Protein AF-A0A395J5H8-F1 (afdb_monomer)

Mean predicted aligned error: 12.63 Å

Secondary structure (DSSP, 8-state):
--SSSEE-SSEEEEE--HHHHHHHHHHHHHSGGGGGTS---SSHHHHHHHHHTTS--SS-TT---EEEEEPPS--TTSSEE------GGGTTSSHHHHHHHHHHHHHHTS--SSS---EE----GGGS----

Nearest PDB structures (foldseek):
  7kpp-assembly1_A  TM=4.798E-01  e=2.574E-02  Pseudomonas aeruginosa
  3pzj-assembly1_A  TM=4.973E-01  e=2.255E-02  Chromobacterium violaceum
  5kta-assembly1_A  TM=6.157E-01  e=2.295E+00  Acinetobacter nosocomialis
  4wik-assembly1_B  TM=1.867E-01  e=8.046E+00  Homo sapiens

Organism: NCBI:txid38457

Structure (mmCIF, N/CA/C/O backbone):
data_AF-A0A395J5H8-F1
#
_entry.id   AF-A0A395J5H8-F1
#
loop_
_atom_site.group_PDB
_atom_site.id
_atom_site.type_symbol
_atom_site.label_atom_id
_atom_site.label_alt_id
_atom_site.label_comp_id
_atom_site.label_asym_id
_atom_site.label_entity_id
_atom_site.label_seq_id
_atom_site.pdbx_PDB_ins_code
_atom_site.Cartn_x
_atom_site.Cartn_y
_atom_site.Cartn_z
_atom_site.occupancy
_atom_site.B_iso_or_equiv
_atom_site.auth_seq_id
_atom_site.auth_comp_id
_atom_site.auth_asym_id
_atom_site.auth_atom_id
_atom_site.pdbx_PDB_model_num
ATOM 1 N N . MET A 1 1 ? -13.752 -9.664 -16.193 1.00 40.47 1 MET A N 1
ATOM 2 C CA . MET A 1 1 ? -12.422 -10.311 -16.143 1.00 40.47 1 MET A CA 1
ATOM 3 C C . MET A 1 1 ? -11.618 -9.563 -15.095 1.00 40.47 1 MET A C 1
ATOM 5 O O . MET A 1 1 ? -11.748 -8.345 -15.063 1.00 40.47 1 MET A O 1
ATOM 9 N N . SER A 1 2 ? -10.927 -10.248 -14.179 1.00 49.44 2 SER A N 1
ATOM 10 C CA . SER A 1 2 ? -10.188 -9.574 -13.102 1.00 49.44 2 SER A CA 1
ATOM 11 C C . SER A 1 2 ? -9.113 -8.664 -13.699 1.00 49.44 2 SER A C 1
ATOM 13 O O . SER A 1 2 ? -8.408 -9.063 -14.620 1.00 49.44 2 SER A O 1
ATOM 15 N N . GLN A 1 3 ? -9.009 -7.436 -13.191 1.00 68.62 3 GLN A N 1
ATOM 16 C CA . GLN A 1 3 ? -7.970 -6.480 -13.589 1.00 68.62 3 GLN A CA 1
ATOM 17 C C . GLN A 1 3 ? -6.559 -6.958 -13.186 1.00 68.62 3 GLN A C 1
ATOM 19 O O . GLN A 1 3 ? -5.577 -6.544 -13.792 1.00 68.62 3 GLN A O 1
ATOM 24 N N . TYR A 1 4 ? -6.479 -7.859 -12.201 1.00 78.12 4 TYR A N 1
ATOM 25 C CA . TYR A 1 4 ? -5.250 -8.393 -11.614 1.00 78.12 4 TYR A CA 1
ATOM 26 C C . TYR A 1 4 ? -5.018 -9.858 -12.008 1.00 78.12 4 TYR A C 1
ATOM 28 O O . TYR A 1 4 ? -5.976 -10.612 -12.224 1.00 78.12 4 TYR A O 1
ATOM 36 N N . ALA A 1 5 ? -3.743 -10.258 -12.064 1.00 84.81 5 ALA A N 1
ATOM 37 C CA . ALA A 1 5 ? -3.314 -11.623 -12.376 1.00 84.81 5 ALA A CA 1
ATOM 38 C C . ALA A 1 5 ? -3.571 -12.591 -11.209 1.00 84.81 5 ALA A C 1
ATOM 40 O O . ALA A 1 5 ? -3.924 -13.747 -11.433 1.00 84.81 5 ALA A O 1
ATOM 41 N N . ALA A 1 6 ? -3.439 -12.115 -9.967 1.00 87.44 6 ALA A N 1
ATOM 42 C CA . ALA A 1 6 ? -3.848 -12.830 -8.760 1.00 87.44 6 ALA A CA 1
ATOM 43 C C . ALA A 1 6 ? -4.221 -11.841 -7.644 1.00 87.44 6 ALA A C 1
ATOM 45 O O . ALA A 1 6 ? -3.788 -10.689 -7.652 1.00 87.44 6 ALA A O 1
ATOM 46 N N . GLN A 1 7 ? -5.028 -12.286 -6.678 1.00 86.88 7 GLN A N 1
ATOM 47 C CA . GLN A 1 7 ? -5.446 -11.463 -5.541 1.00 86.88 7 GLN A CA 1
ATOM 48 C C . GLN A 1 7 ? -5.699 -12.300 -4.280 1.00 86.88 7 GLN A C 1
ATOM 50 O O . GLN A 1 7 ? -6.077 -13.468 -4.370 1.00 86.88 7 GLN A O 1
ATOM 55 N N . SER A 1 8 ? -5.518 -11.674 -3.118 1.00 82.94 8 SER A N 1
ATOM 56 C CA . SER A 1 8 ? -5.936 -12.151 -1.796 1.00 82.94 8 SER A CA 1
ATOM 57 C C . SER A 1 8 ? -6.716 -11.051 -1.064 1.00 82.94 8 SER A C 1
ATOM 59 O O . SER A 1 8 ? -6.984 -9.990 -1.631 1.00 82.94 8 SER A O 1
ATOM 61 N N . ASP A 1 9 ? -7.045 -11.274 0.209 1.00 77.00 9 ASP A N 1
ATOM 62 C CA . ASP A 1 9 ? -7.741 -10.285 1.042 1.00 77.00 9 ASP A CA 1
ATOM 63 C C . ASP A 1 9 ? -6.970 -8.960 1.177 1.00 77.00 9 ASP A C 1
ATOM 65 O O . ASP A 1 9 ? -7.580 -7.899 1.312 1.00 77.00 9 ASP A O 1
ATOM 69 N N . HIS A 1 10 ? -5.634 -9.006 1.096 1.00 79.75 10 HIS A N 1
ATOM 70 C CA . HIS A 1 10 ? -4.760 -7.856 1.358 1.00 79.75 10 HIS A CA 1
ATOM 71 C C . HIS A 1 10 ? -3.795 -7.513 0.226 1.00 79.75 10 HIS A C 1
ATOM 73 O O . HIS A 1 10 ? -3.155 -6.466 0.289 1.00 79.75 10 HIS A O 1
ATOM 79 N N . LEU A 1 11 ? -3.646 -8.376 -0.780 1.00 86.62 11 LEU A N 1
ATOM 80 C CA . LEU A 1 11 ? -2.628 -8.217 -1.815 1.00 86.62 11 LEU A CA 1
ATOM 81 C C . LEU A 1 11 ? -3.221 -8.369 -3.208 1.00 86.62 11 LEU A C 1
ATOM 83 O O . LEU A 1 11 ? -4.043 -9.254 -3.453 1.00 86.62 11 LEU A O 1
ATOM 87 N N . TRP A 1 12 ? -2.724 -7.555 -4.130 1.00 89.81 12 TRP A N 1
ATOM 88 C CA . TRP A 1 12 ? -2.952 -7.693 -5.562 1.00 89.81 12 TRP A CA 1
ATOM 89 C C . TRP A 1 12 ? -1.633 -7.937 -6.279 1.00 89.81 12 TRP A C 1
ATOM 91 O O . TRP A 1 12 ? -0.614 -7.331 -5.949 1.00 89.81 12 TRP A O 1
ATOM 101 N N . LEU A 1 13 ? -1.657 -8.839 -7.256 1.00 92.19 13 LEU A N 1
ATOM 102 C CA . LEU A 1 13 ? -0.532 -9.115 -8.137 1.00 92.19 13 LEU A CA 1
ATOM 103 C C . LEU A 1 13 ? -0.912 -8.753 -9.566 1.00 92.19 13 LEU A C 1
ATOM 105 O O . LEU A 1 13 ? -1.924 -9.219 -10.098 1.00 92.19 13 LEU A O 1
ATOM 109 N N . GLU A 1 14 ? -0.055 -7.980 -10.218 1.00 92.94 14 GLU A N 1
ATOM 110 C CA . GLU A 1 14 ? -0.162 -7.687 -11.646 1.00 92.94 14 GLU A CA 1
ATOM 111 C C . GLU A 1 14 ? 1.212 -7.674 -12.320 1.00 92.94 14 GLU A C 1
ATOM 113 O O . GLU A 1 14 ? 2.221 -7.479 -11.638 1.00 92.94 14 GLU A O 1
ATOM 118 N N . PRO A 1 15 ? 1.285 -7.924 -13.642 1.00 93.00 15 PRO A N 1
ATOM 119 C CA . PRO A 1 15 ? 2.552 -7.916 -14.361 1.00 93.00 15 PRO A CA 1
ATOM 120 C C . PRO A 1 15 ? 3.308 -6.604 -14.155 1.00 93.00 15 PRO A C 1
ATOM 122 O O . PRO A 1 15 ? 2.753 -5.511 -14.297 1.00 93.00 15 PRO A O 1
ATOM 125 N N . LEU A 1 16 ? 4.595 -6.713 -13.832 1.00 92.56 16 LEU A N 1
ATOM 126 C CA . LEU A 1 16 ? 5.442 -5.562 -13.565 1.00 92.56 16 LEU A CA 1
ATOM 127 C C . LEU A 1 16 ? 5.672 -4.762 -14.862 1.00 92.56 16 LEU A C 1
ATOM 129 O O . LEU A 1 16 ? 6.450 -5.162 -15.722 1.00 92.56 16 LEU A O 1
ATOM 133 N N . VAL A 1 17 ? 5.001 -3.616 -15.004 1.00 91.62 17 VAL A N 1
ATOM 134 C CA . VAL A 1 17 ? 5.158 -2.693 -16.148 1.00 91.62 17 VAL A CA 1
ATOM 135 C C . VAL A 1 17 ? 5.644 -1.305 -15.729 1.00 91.62 17 VAL A C 1
ATOM 137 O O . VAL A 1 17 ? 5.145 -0.733 -14.761 1.00 91.62 17 VAL A O 1
ATOM 140 N N . ALA A 1 18 ? 6.609 -0.749 -16.468 1.00 90.19 18 ALA A N 1
ATOM 141 C CA . ALA A 1 18 ? 7.224 0.543 -16.143 1.00 90.19 18 ALA A CA 1
ATOM 142 C C . ALA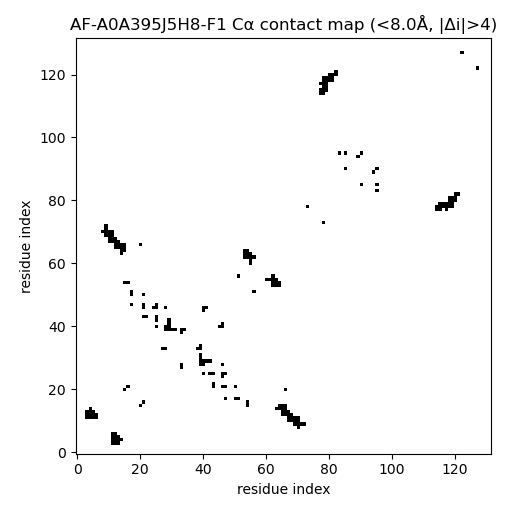 A 1 18 ? 6.223 1.706 -16.165 1.00 90.19 18 ALA A C 1
ATOM 144 O O . ALA A 1 18 ? 6.333 2.618 -15.358 1.00 90.19 18 ALA A O 1
ATOM 145 N N . GLU A 1 19 ? 5.224 1.662 -17.045 1.00 91.06 19 GLU A N 1
ATOM 146 C CA . GLU A 1 19 ? 4.243 2.746 -17.181 1.00 91.06 19 GLU A CA 1
ATOM 147 C C . GLU A 1 19 ? 3.383 2.957 -15.930 1.00 91.06 19 GLU A C 1
ATOM 149 O O . GLU A 1 19 ? 2.948 4.072 -15.668 1.00 91.06 19 GLU A O 1
ATOM 154 N N . LYS A 1 20 ? 3.181 1.901 -15.133 1.00 90.44 20 LYS A N 1
ATOM 155 C CA . LYS A 1 20 ? 2.361 1.952 -13.918 1.00 90.44 20 LYS A CA 1
ATOM 156 C C . LYS A 1 20 ? 3.183 1.954 -12.632 1.00 90.44 20 LYS A C 1
ATOM 158 O O . LYS A 1 20 ? 2.781 2.574 -11.657 1.00 90.44 20 LYS A O 1
ATOM 163 N N . HIS A 1 21 ? 4.307 1.239 -12.609 1.00 94.38 21 HIS A N 1
ATOM 164 C CA . HIS A 1 21 ? 4.990 0.916 -11.353 1.00 94.38 21 HIS A CA 1
ATOM 165 C C . HIS A 1 21 ? 6.327 1.624 -11.161 1.00 94.38 21 HIS A C 1
ATOM 167 O O . HIS A 1 21 ? 6.941 1.425 -10.118 1.00 94.38 21 HIS A O 1
ATOM 173 N N . LEU A 1 22 ? 6.814 2.402 -12.135 1.00 94.38 22 LEU A N 1
ATOM 174 C CA . LEU A 1 22 ? 8.168 2.957 -12.073 1.00 94.38 22 LEU A CA 1
ATOM 175 C C . LEU A 1 22 ? 8.399 3.833 -10.836 1.00 94.38 22 LEU A C 1
ATOM 177 O O . LEU A 1 22 ? 9.446 3.697 -10.211 1.00 94.38 22 LEU A O 1
ATOM 181 N N . ASP A 1 23 ? 7.435 4.671 -10.458 1.00 93.56 23 ASP A N 1
ATOM 182 C CA . ASP A 1 23 ? 7.595 5.578 -9.317 1.00 93.56 23 ASP A CA 1
ATOM 183 C C . ASP A 1 23 ? 7.710 4.807 -7.995 1.00 93.56 23 ASP A C 1
ATOM 185 O O . ASP A 1 23 ? 8.691 4.966 -7.274 1.00 93.56 23 ASP A O 1
ATOM 189 N N . GLY A 1 24 ? 6.777 3.887 -7.716 1.00 92.19 24 GLY A N 1
ATOM 190 C CA . GLY A 1 24 ? 6.840 3.041 -6.517 1.00 92.19 24 GLY A CA 1
ATOM 191 C C . GLY A 1 24 ? 8.026 2.068 -6.529 1.00 92.19 24 GLY A C 1
ATOM 192 O O . GLY A 1 24 ? 8.616 1.780 -5.489 1.00 92.19 24 GLY A O 1
ATOM 193 N N . TYR A 1 25 ? 8.430 1.591 -7.710 1.00 94.19 25 TYR A N 1
ATOM 194 C CA . TYR A 1 25 ? 9.638 0.783 -7.865 1.00 94.19 25 TYR A CA 1
ATOM 195 C C . TYR A 1 25 ? 10.897 1.596 -7.549 1.00 94.19 25 TYR A C 1
ATOM 197 O O . TYR A 1 25 ? 11.785 1.088 -6.871 1.00 94.19 25 TYR A O 1
ATOM 205 N N . HIS A 1 26 ? 10.979 2.852 -7.997 1.00 96.25 26 HIS A N 1
ATOM 206 C CA . HIS A 1 26 ? 12.081 3.752 -7.660 1.00 96.25 26 HIS A CA 1
ATOM 207 C C . HIS A 1 26 ? 12.091 4.096 -6.168 1.00 96.25 26 HIS A C 1
ATOM 209 O O . HIS A 1 26 ? 13.152 4.057 -5.552 1.00 96.25 26 HIS A O 1
ATOM 21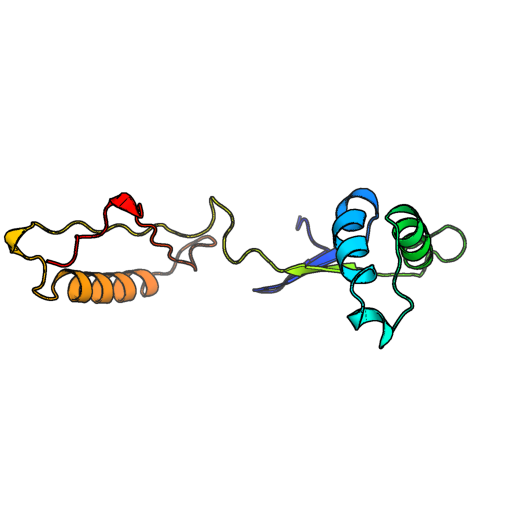5 N N . GLU A 1 27 ? 10.934 4.362 -5.561 1.00 94.94 27 GLU A N 1
ATOM 216 C CA . GLU A 1 27 ? 10.823 4.587 -4.115 1.00 94.94 27 GLU A CA 1
ATOM 217 C C . GLU A 1 27 ? 11.360 3.385 -3.324 1.00 94.94 27 GLU A C 1
ATOM 219 O O . GLU A 1 27 ? 12.203 3.547 -2.447 1.00 94.94 27 GLU A O 1
ATOM 224 N N . MET A 1 28 ? 10.970 2.162 -3.704 1.00 94.75 28 MET A N 1
ATOM 225 C CA . MET A 1 28 ? 11.526 0.943 -3.115 1.00 94.75 28 MET A CA 1
ATOM 226 C C . MET A 1 28 ? 13.038 0.834 -3.353 1.00 94.75 28 MET A C 1
ATOM 228 O O . MET A 1 28 ? 13.783 0.586 -2.415 1.00 94.75 28 MET A O 1
ATOM 232 N N . MET A 1 29 ? 13.503 0.998 -4.594 1.00 94.88 29 MET A N 1
ATOM 233 C CA . MET A 1 29 ? 14.905 0.781 -4.976 1.00 94.88 29 MET A CA 1
ATOM 234 C C . MET A 1 29 ? 15.861 1.885 -4.510 1.00 94.88 29 MET A C 1
ATOM 236 O O . MET A 1 29 ? 17.069 1.666 -4.508 1.00 94.88 29 MET A O 1
ATOM 240 N N . SER A 1 30 ? 15.361 3.063 -4.150 1.00 94.69 30 SER A N 1
ATOM 241 C CA . SER A 1 30 ? 16.158 4.153 -3.571 1.00 94.69 30 SER A CA 1
ATOM 242 C C . SER A 1 30 ? 16.306 4.035 -2.053 1.00 94.69 30 SER A C 1
ATOM 244 O O . SER A 1 30 ? 17.139 4.720 -1.460 1.00 94.69 30 SER A O 1
ATOM 246 N N . ASP A 1 31 ? 15.544 3.144 -1.413 1.00 94.38 31 ASP A N 1
ATOM 247 C CA . ASP A 1 31 ? 15.642 2.908 0.020 1.00 94.38 31 ASP A CA 1
ATOM 248 C C . ASP A 1 31 ? 16.968 2.207 0.374 1.00 94.38 31 ASP A C 1
ATOM 250 O O . ASP A 1 31 ? 17.248 1.129 -0.148 1.00 94.38 31 ASP A O 1
ATOM 254 N N . PRO A 1 32 ? 17.781 2.726 1.310 1.00 92.56 32 PRO A N 1
ATOM 255 C CA . PRO A 1 32 ? 19.070 2.122 1.657 1.00 92.56 32 PRO A CA 1
ATOM 256 C C . PRO A 1 32 ? 18.949 0.691 2.204 1.00 92.56 32 PRO A C 1
ATOM 258 O O . PRO A 1 32 ? 19.903 -0.081 2.150 1.00 92.56 32 PRO A O 1
ATOM 261 N N . ARG A 1 33 ? 17.776 0.277 2.699 1.00 94.44 33 ARG A N 1
ATOM 262 C CA . ARG A 1 33 ? 17.544 -1.096 3.178 1.00 94.44 33 ARG A CA 1
ATOM 263 C C . ARG A 1 33 ? 17.645 -2.131 2.057 1.00 94.44 33 ARG A C 1
ATOM 265 O O . ARG A 1 33 ? 17.877 -3.310 2.354 1.00 94.44 33 ARG A O 1
ATOM 272 N N . VAL A 1 34 ? 17.511 -1.726 0.790 1.00 92.94 34 VAL A N 1
ATOM 273 C CA . VAL A 1 34 ? 17.664 -2.651 -0.338 1.00 92.94 34 VAL A CA 1
ATOM 274 C C . VAL A 1 34 ? 19.099 -3.139 -0.518 1.00 92.94 34 VAL A C 1
ATOM 276 O O . VAL A 1 34 ? 19.272 -4.212 -1.086 1.00 92.94 34 VAL A O 1
ATOM 279 N N . GLU A 1 35 ? 20.108 -2.455 0.050 1.00 92.69 35 GLU A N 1
ATOM 280 C CA . GLU A 1 35 ? 21.528 -2.871 0.021 1.00 92.69 35 GLU A CA 1
ATOM 281 C C . GLU A 1 35 ? 21.759 -4.308 0.499 1.00 92.69 35 GLU A C 1
ATOM 283 O O . GLU A 1 35 ? 22.720 -4.963 0.098 1.00 92.69 35 GLU A O 1
ATOM 288 N N . SER A 1 36 ? 20.855 -4.827 1.330 1.00 93.81 36 SER A N 1
ATOM 289 C CA . SER A 1 36 ? 20.898 -6.211 1.801 1.00 93.81 36 SER A CA 1
ATOM 290 C C . SER A 1 36 ? 20.668 -7.262 0.702 1.00 93.81 36 SER A C 1
ATOM 292 O O . SER A 1 36 ? 21.047 -8.418 0.891 1.00 93.81 36 SER A O 1
ATOM 294 N N . TRP A 1 37 ? 20.074 -6.893 -0.438 1.00 87.31 37 TRP A N 1
ATOM 295 C CA . TRP A 1 37 ? 19.746 -7.814 -1.538 1.00 87.31 37 TRP A CA 1
ATOM 296 C C . TRP A 1 37 ? 19.925 -7.232 -2.951 1.00 87.31 37 TRP A C 1
ATOM 298 O O . TRP A 1 37 ? 19.827 -7.971 -3.930 1.00 87.31 37 TRP A O 1
ATOM 308 N N . THR A 1 38 ? 20.211 -5.938 -3.097 1.00 91.75 38 THR A N 1
ATOM 309 C CA . THR A 1 38 ? 20.492 -5.287 -4.384 1.00 91.75 38 THR A CA 1
ATOM 310 C C . THR A 1 38 ? 21.232 -3.965 -4.187 1.00 91.75 38 THR A C 1
ATOM 312 O O . THR A 1 38 ? 21.175 -3.364 -3.123 1.00 91.75 38 THR A O 1
ATOM 315 N N . LYS A 1 39 ? 21.890 -3.455 -5.233 1.00 90.75 39 LYS A N 1
ATOM 316 C CA . LYS A 1 39 ? 22.382 -2.072 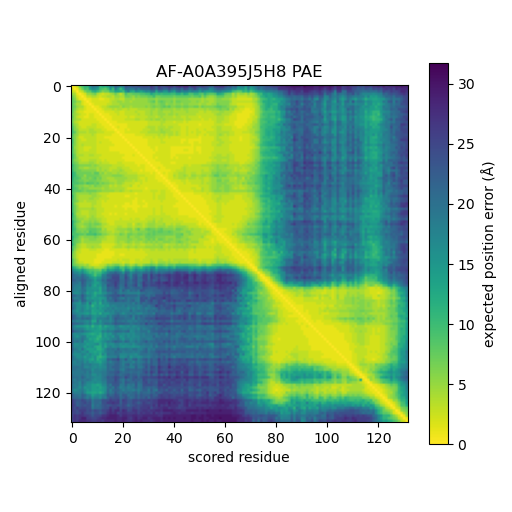-5.233 1.00 90.75 39 LYS A CA 1
ATOM 317 C C . LYS A 1 39 ? 21.183 -1.101 -5.280 1.00 90.75 39 LYS A C 1
ATOM 319 O O . LYS A 1 39 ? 20.326 -1.297 -6.151 1.00 90.75 39 LYS A O 1
ATOM 324 N N . PRO A 1 40 ? 21.121 -0.078 -4.407 1.00 93.19 40 PRO A N 1
ATOM 325 C CA . PRO A 1 40 ? 20.142 0.992 -4.521 1.00 93.19 40 PRO A CA 1
ATOM 326 C C . PRO A 1 40 ? 20.335 1.797 -5.805 1.00 93.19 40 PRO A C 1
ATOM 328 O O . PRO A 1 40 ? 21.442 1.890 -6.341 1.00 93.19 40 PRO A O 1
ATOM 331 N N . THR A 1 41 ? 19.252 2.395 -6.282 1.00 94.50 41 THR A N 1
ATOM 332 C CA . THR A 1 41 ? 19.259 3.278 -7.454 1.00 94.50 41 THR A CA 1
ATOM 333 C C . THR A 1 41 ? 19.014 4.717 -7.034 1.00 94.50 41 THR A C 1
ATOM 335 O O . THR A 1 41 ? 18.100 4.976 -6.254 1.00 94.50 41 THR A O 1
ATOM 338 N N . GLU A 1 42 ? 19.769 5.656 -7.596 1.00 92.69 42 GLU A N 1
ATOM 339 C CA . GLU A 1 42 ? 19.732 7.068 -7.185 1.00 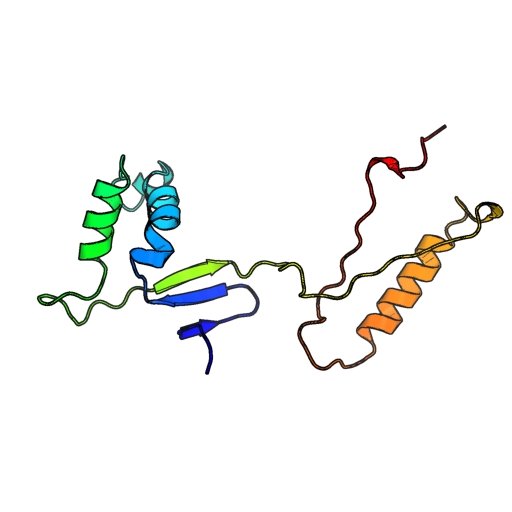92.69 42 GLU A CA 1
ATOM 340 C C . GLU A 1 42 ? 18.775 7.915 -8.031 1.00 92.69 42 GLU A C 1
ATOM 342 O O . GLU A 1 42 ? 18.401 9.020 -7.646 1.00 92.69 42 GLU A O 1
ATOM 347 N N . SER A 1 43 ? 18.363 7.413 -9.199 1.00 95.62 43 SER A N 1
ATOM 348 C CA . SER A 1 43 ? 17.489 8.147 -10.116 1.00 95.62 43 SER A CA 1
ATOM 349 C C . SER A 1 43 ? 16.410 7.267 -10.733 1.00 95.62 43 SER A C 1
ATOM 351 O O . SER A 1 43 ? 16.617 6.077 -10.972 1.00 95.62 43 SER A O 1
ATOM 353 N N . ILE A 1 44 ? 15.283 7.889 -11.092 1.00 94.62 44 ILE A N 1
ATOM 354 C CA . ILE A 1 44 ? 14.184 7.237 -11.821 1.00 94.62 44 ILE A CA 1
ATOM 355 C C . ILE A 1 44 ? 14.685 6.586 -13.121 1.00 94.62 44 ILE A C 1
ATOM 357 O O . ILE A 1 44 ? 14.238 5.501 -13.490 1.00 94.62 44 ILE A O 1
ATOM 361 N N . ALA A 1 45 ? 15.637 7.217 -13.818 1.00 95.31 45 ALA A N 1
ATOM 362 C CA . ALA A 1 45 ? 16.211 6.671 -15.047 1.00 95.31 45 ALA A CA 1
ATOM 363 C C . ALA A 1 45 ? 17.009 5.379 -14.793 1.00 95.31 45 ALA A C 1
ATOM 365 O O . ALA A 1 45 ? 16.863 4.417 -15.550 1.00 95.31 45 ALA A O 1
ATOM 366 N N . GLU A 1 46 ? 17.801 5.334 -13.715 1.00 94.81 46 GLU A N 1
ATOM 367 C CA . GLU A 1 46 ? 18.530 4.130 -13.297 1.00 94.81 46 GLU A CA 1
ATOM 368 C C . GLU A 1 46 ? 17.553 3.017 -12.897 1.00 94.81 46 GLU A C 1
ATOM 370 O O . GLU A 1 46 ? 17.669 1.896 -13.391 1.00 94.81 46 GLU A O 1
ATOM 375 N N . SER A 1 47 ? 16.525 3.328 -12.098 1.00 95.19 47 SER A N 1
ATOM 376 C CA . SER A 1 47 ? 15.491 2.351 -11.726 1.00 95.19 47 SER A CA 1
ATOM 377 C C . SER A 1 47 ? 14.736 1.813 -12.935 1.00 95.19 47 SER A C 1
ATOM 379 O O . SER A 1 47 ? 14.455 0.619 -12.992 1.00 95.19 47 SER A O 1
ATOM 381 N N . LYS A 1 48 ? 14.445 2.656 -13.934 1.00 95.19 48 LYS A N 1
ATOM 382 C CA . LYS A 1 48 ? 13.779 2.232 -15.172 1.00 95.19 48 LYS A CA 1
ATOM 383 C C . LYS A 1 48 ? 14.632 1.252 -15.971 1.00 95.19 48 LYS A C 1
ATOM 385 O O . LYS A 1 48 ? 14.109 0.245 -16.444 1.00 95.19 48 LYS A O 1
ATOM 390 N N . ALA A 1 49 ? 15.928 1.530 -16.117 1.00 94.19 49 ALA A N 1
ATOM 391 C CA . ALA A 1 49 ? 16.854 0.617 -16.784 1.00 94.19 49 ALA A CA 1
ATOM 392 C C . ALA A 1 49 ?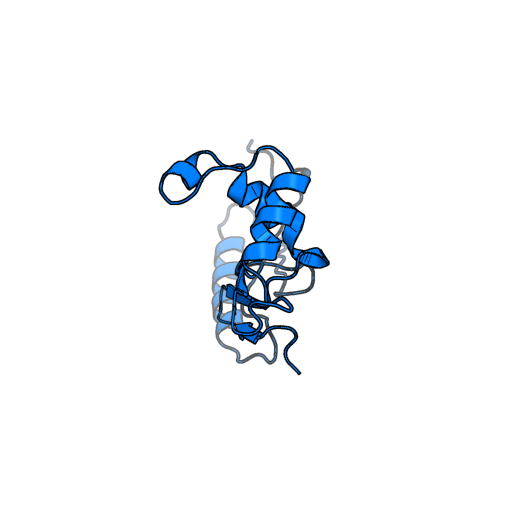 16.946 -0.717 -16.026 1.00 94.19 49 ALA A C 1
ATOM 394 O O . ALA A 1 49 ? 16.821 -1.784 -16.622 1.00 94.19 49 ALA A O 1
ATOM 395 N N . TYR A 1 50 ? 17.054 -0.650 -14.699 1.00 92.38 50 TYR A N 1
ATOM 396 C CA . TYR A 1 50 ? 17.136 -1.824 -13.834 1.00 92.38 50 TYR A CA 1
ATOM 397 C C . TYR A 1 50 ? 15.866 -2.690 -13.859 1.00 92.38 50 TYR A C 1
ATOM 399 O O . TYR A 1 50 ? 15.930 -3.923 -13.841 1.00 92.38 50 TYR A O 1
ATOM 407 N N . MET A 1 51 ? 14.702 -2.045 -13.938 1.00 93.19 51 MET A N 1
ATOM 408 C CA . MET A 1 51 ? 13.403 -2.693 -14.093 1.00 93.19 51 ME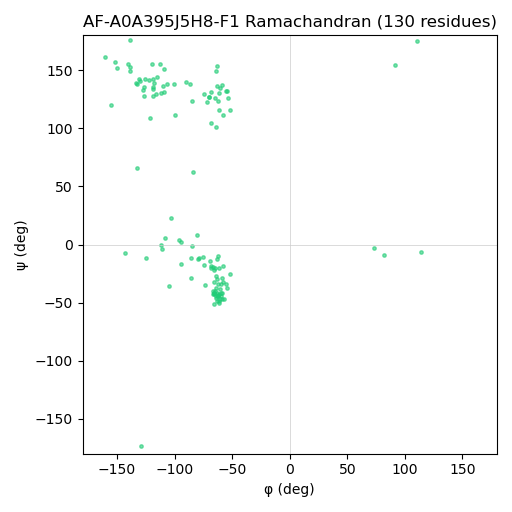T A CA 1
ATOM 409 C C . MET A 1 51 ? 13.275 -3.376 -15.459 1.00 93.19 51 MET A C 1
ATOM 411 O O . MET A 1 51 ? 12.770 -4.492 -15.521 1.00 93.19 51 MET A O 1
ATOM 415 N N . ALA A 1 52 ? 13.774 -2.762 -16.539 1.00 91.69 52 ALA A N 1
ATOM 416 C CA . ALA A 1 52 ? 13.711 -3.324 -17.893 1.00 91.69 52 ALA A CA 1
ATOM 417 C C . ALA A 1 52 ? 14.496 -4.643 -18.044 1.00 91.69 52 ALA A C 1
ATOM 419 O O . ALA A 1 52 ? 14.113 -5.516 -18.820 1.00 91.69 52 ALA A O 1
ATOM 420 N N . GLU A 1 53 ? 15.567 -4.829 -17.268 1.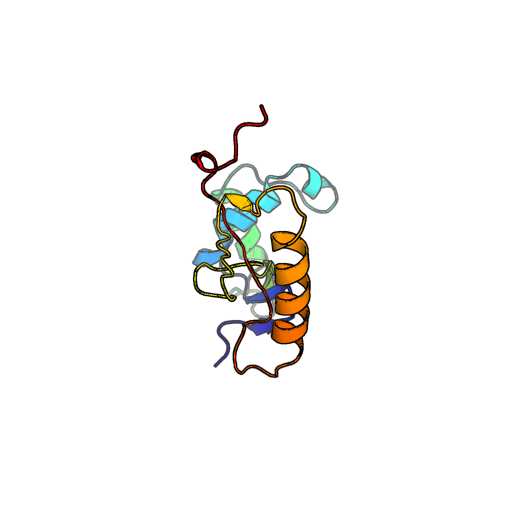00 91.19 53 GLU A N 1
ATOM 421 C CA . GLU A 1 53 ? 16.292 -6.108 -17.194 1.00 91.19 53 GLU A CA 1
ATOM 422 C C . GLU A 1 53 ? 15.478 -7.226 -16.521 1.00 91.19 53 GLU A C 1
ATOM 424 O O . GLU A 1 53 ? 15.788 -8.408 -16.683 1.00 91.19 53 GLU A O 1
ATOM 429 N N . ARG A 1 54 ? 14.461 -6.846 -15.739 1.00 88.44 54 ARG A N 1
ATOM 430 C CA . ARG A 1 54 ? 13.600 -7.713 -14.923 1.00 88.44 54 ARG A CA 1
ATOM 431 C C . ARG A 1 54 ? 12.192 -7.835 -15.487 1.00 88.44 54 ARG A C 1
ATOM 433 O O . ARG A 1 54 ? 11.352 -8.476 -14.867 1.00 88.44 54 ARG A O 1
ATOM 440 N N . THR A 1 55 ? 11.923 -7.272 -16.650 1.00 90.12 55 THR A N 1
ATOM 441 C CA . THR A 1 55 ? 10.669 -7.481 -17.367 1.00 90.12 55 THR A CA 1
ATOM 442 C C . THR A 1 55 ? 10.934 -8.266 -18.650 1.00 90.12 55 THR A C 1
ATOM 444 O O . THR A 1 55 ? 12.063 -8.256 -19.158 1.00 90.12 55 THR A O 1
ATOM 447 N N . PRO A 1 56 ? 9.926 -8.987 -19.175 1.00 89.00 56 PRO A N 1
ATOM 448 C CA . PRO A 1 56 ? 10.086 -9.701 -20.430 1.00 89.00 56 PRO A CA 1
ATOM 449 C C . PRO A 1 56 ? 10.537 -8.748 -21.540 1.00 89.00 56 PRO A C 1
ATOM 451 O O . PRO A 1 56 ? 9.979 -7.666 -21.730 1.00 89.00 56 PRO A O 1
ATOM 454 N N . ASN A 1 57 ? 11.559 -9.163 -22.280 1.00 85.88 57 ASN A N 1
ATOM 455 C CA . ASN A 1 57 ? 12.106 -8.430 -23.417 1.00 85.88 57 ASN A CA 1
ATOM 456 C C . ASN A 1 57 ? 12.440 -9.400 -24.560 1.00 85.88 57 ASN A C 1
ATOM 458 O O . ASN A 1 57 ? 12.300 -10.613 -24.411 1.00 85.88 57 ASN A O 1
ATOM 462 N N . LEU A 1 58 ? 12.871 -8.866 -25.706 1.00 86.56 58 LEU A N 1
ATOM 463 C CA . LEU A 1 58 ? 13.134 -9.666 -26.909 1.00 86.56 58 LEU A CA 1
ATOM 464 C C . LEU A 1 58 ? 14.180 -10.770 -26.689 1.00 86.56 58 LEU A C 1
ATOM 466 O O . LEU A 1 58 ? 14.074 -11.829 -27.301 1.00 86.56 58 LEU A O 1
ATOM 470 N N . GLU A 1 59 ? 15.165 -10.545 -25.819 1.00 89.31 59 GLU A N 1
ATOM 471 C CA . GLU A 1 59 ? 16.219 -11.524 -25.530 1.00 89.31 59 GLU A CA 1
ATOM 472 C C . GLU A 1 59 ? 15.814 -12.521 -24.440 1.00 89.31 59 GLU A C 1
ATOM 474 O O . GLU A 1 59 ? 16.288 -13.657 -24.431 1.00 89.31 59 GLU A O 1
ATOM 479 N N . LYS A 1 60 ? 14.948 -12.100 -23.512 1.00 89.69 60 LYS A N 1
ATOM 480 C CA . LYS A 1 60 ? 14.530 -12.880 -22.341 1.00 89.69 60 LYS A CA 1
ATOM 481 C C . LYS A 1 60 ? 13.003 -12.852 -22.171 1.00 89.69 60 LYS A C 1
ATOM 483 O O . LYS A 1 60 ? 12.507 -12.316 -21.177 1.00 89.69 60 LYS A O 1
ATOM 488 N N . PRO A 1 61 ? 12.233 -13.433 -23.110 1.00 90.19 61 PRO A N 1
ATOM 489 C CA . PRO A 1 61 ? 10.769 -13.424 -23.050 1.00 90.19 61 PRO A CA 1
ATOM 490 C C . PRO A 1 61 ? 10.190 -14.284 -21.915 1.00 90.19 61 PRO A C 1
ATOM 492 O O . PRO A 1 61 ? 9.017 -14.149 -21.598 1.00 90.19 61 PRO A O 1
ATOM 495 N N . TRP A 1 62 ? 10.993 -15.161 -21.303 1.00 90.25 62 TRP A N 1
ATOM 496 C CA . TRP A 1 62 ? 10.585 -16.042 -20.200 1.00 90.25 62 TRP A CA 1
ATOM 497 C C . TRP A 1 62 ? 10.665 -15.389 -18.811 1.00 90.25 62 TRP A C 1
ATOM 499 O O . TRP A 1 62 ? 10.404 -16.055 -17.812 1.00 90.25 62 TRP A O 1
ATOM 509 N N . ILE A 1 63 ? 11.102 -14.128 -18.710 1.00 91.00 63 ILE A N 1
ATOM 510 C CA . ILE A 1 63 ? 11.107 -13.422 -17.426 1.00 91.00 63 ILE A CA 1
ATOM 511 C C . ILE A 1 63 ? 9.668 -13.092 -17.046 1.00 91.00 63 ILE A C 1
ATOM 513 O O . ILE A 1 63 ? 8.989 -12.359 -17.757 1.00 91.00 63 ILE A O 1
ATOM 517 N N . GLU A 1 64 ? 9.245 -13.565 -15.879 1.00 90.56 64 GLU A N 1
ATOM 518 C CA . GLU A 1 64 ? 7.965 -13.214 -15.278 1.00 90.56 64 GLU A CA 1
ATOM 519 C C . GLU A 1 64 ? 8.198 -12.581 -13.909 1.00 90.56 64 GLU A C 1
ATOM 521 O O . GLU A 1 64 ? 8.581 -13.255 -12.955 1.00 90.56 64 GLU A O 1
ATOM 526 N N . ASN A 1 65 ? 7.963 -11.274 -13.816 1.00 93.25 65 ASN A N 1
ATOM 527 C CA . ASN A 1 65 ? 7.958 -10.547 -12.554 1.00 93.25 65 ASN A CA 1
ATOM 528 C C . ASN A 1 65 ? 6.637 -9.798 -12.399 1.00 93.25 65 ASN A C 1
ATOM 530 O O . ASN A 1 65 ? 6.088 -9.253 -13.361 1.00 93.25 65 ASN A O 1
ATOM 534 N N . TYR A 1 66 ? 6.150 -9.758 -11.163 1.00 93.50 66 TYR A N 1
ATOM 535 C CA . TYR A 1 66 ? 4.873 -9.162 -10.798 1.00 93.50 66 TYR A CA 1
ATOM 536 C C . TYR A 1 66 ? 5.101 -8.071 -9.754 1.00 93.50 66 TYR A C 1
ATOM 538 O O . TYR A 1 66 ? 5.928 -8.225 -8.854 1.00 93.50 66 TYR A O 1
ATOM 546 N N . ALA A 1 67 ? 4.357 -6.975 -9.868 1.00 92.38 67 ALA A N 1
ATOM 547 C CA . ALA A 1 67 ? 4.225 -6.014 -8.788 1.00 92.38 67 ALA A CA 1
ATOM 548 C C . ALA A 1 67 ? 3.302 -6.609 -7.718 1.00 92.38 67 ALA A C 1
ATOM 550 O O . ALA A 1 67 ? 2.212 -7.088 -8.036 1.00 92.38 67 ALA A O 1
ATOM 551 N N . ILE A 1 68 ? 3.744 -6.583 -6.460 1.00 92.94 68 ILE A N 1
ATOM 552 C CA . ILE A 1 68 ? 2.923 -6.954 -5.306 1.00 92.94 68 ILE A CA 1
ATOM 553 C C . ILE A 1 68 ? 2.432 -5.656 -4.682 1.00 92.94 68 ILE A C 1
ATOM 555 O O . ILE A 1 68 ? 3.219 -4.884 -4.135 1.00 92.94 68 ILE A O 1
ATOM 559 N N . LEU A 1 69 ? 1.134 -5.414 -4.787 1.00 89.12 69 LEU A N 1
ATOM 560 C CA . LEU A 1 69 ? 0.493 -4.200 -4.312 1.00 89.12 69 LEU A CA 1
ATOM 561 C C . LEU A 1 69 ? -0.306 -4.504 -3.051 1.00 89.12 69 LEU A C 1
ATOM 563 O O . LEU A 1 69 ? -1.007 -5.516 -2.976 1.00 89.12 69 LEU A O 1
ATOM 567 N N . LEU A 1 70 ? -0.222 -3.608 -2.070 1.00 83.31 70 LEU A N 1
ATOM 568 C CA . LEU A 1 70 ? -1.134 -3.627 -0.935 1.00 83.31 70 LEU A CA 1
ATOM 569 C C . LEU A 1 70 ? -2.516 -3.215 -1.426 1.00 83.31 70 LEU A C 1
ATOM 571 O O . LEU A 1 70 ? -2.680 -2.153 -2.030 1.00 83.31 70 LEU A O 1
ATOM 575 N N . ARG A 1 71 ? -3.515 -4.045 -1.137 1.00 76.81 71 ARG A N 1
ATOM 576 C CA . ARG A 1 71 ? -4.905 -3.661 -1.320 1.00 76.81 71 ARG A CA 1
ATOM 577 C C . ARG A 1 71 ? -5.188 -2.513 -0.349 1.00 76.81 71 ARG A C 1
ATOM 579 O O . ARG A 1 71 ? -4.927 -2.678 0.848 1.00 76.81 71 ARG A O 1
ATOM 586 N N . PRO A 1 72 ? -5.706 -1.368 -0.820 1.00 61.47 72 PRO A N 1
ATOM 587 C CA . PRO A 1 72 ? -6.159 -0.328 0.083 1.00 61.47 72 PRO A CA 1
ATOM 588 C C . PRO A 1 72 ? -7.145 -0.955 1.071 1.00 61.47 72 PRO A C 1
ATOM 590 O O . PRO A 1 72 ? -8.114 -1.593 0.661 1.00 61.47 72 PRO A O 1
ATOM 593 N N . SER A 1 73 ? -6.913 -0.791 2.375 1.00 59.00 73 SER A N 1
ATOM 594 C CA . SER A 1 73 ? -7.906 -1.177 3.391 1.00 59.00 73 SER A CA 1
ATOM 595 C C . SER A 1 73 ? -9.196 -0.355 3.263 1.00 59.00 73 SER A C 1
ATOM 597 O O . SER A 1 7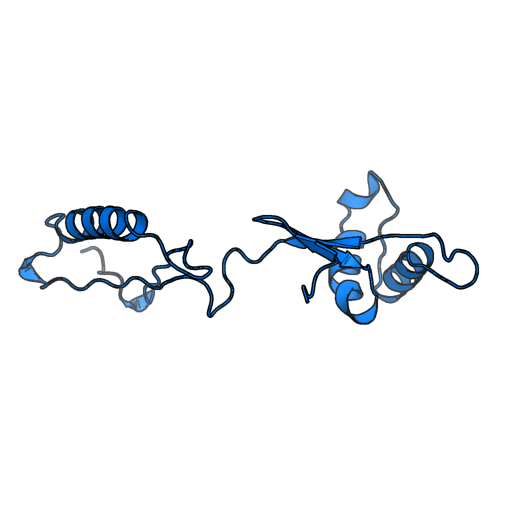3 ? -10.216 -0.698 3.860 1.00 59.00 73 SER A O 1
ATOM 599 N N . PHE A 1 74 ? -9.143 0.717 2.469 1.00 55.72 74 PHE A N 1
ATOM 600 C CA . PHE A 1 74 ? -10.234 1.607 2.140 1.00 55.72 74 PHE A CA 1
ATOM 601 C C . PHE A 1 74 ? -9.951 2.282 0.791 1.00 55.72 74 PHE A C 1
ATOM 603 O O . PHE A 1 74 ? -8.962 3.000 0.652 1.00 55.72 74 PHE A O 1
ATOM 610 N N . GLU A 1 75 ? -10.827 2.082 -0.188 1.00 50.97 75 GLU A N 1
ATOM 611 C CA . GLU A 1 75 ? -11.007 3.052 -1.266 1.00 50.97 75 GLU A CA 1
ATOM 612 C C . GLU A 1 75 ? -12.259 3.867 -0.946 1.00 50.97 75 GLU A C 1
ATOM 614 O O . GLU A 1 75 ? -13.263 3.309 -0.502 1.00 50.97 75 GLU A O 1
ATOM 619 N N . ALA A 1 76 ? -12.224 5.184 -1.156 1.00 45.50 76 ALA A N 1
ATOM 620 C CA . ALA A 1 76 ? -13.420 6.008 -1.033 1.00 45.50 76 ALA A CA 1
ATOM 621 C C . ALA A 1 76 ? -14.497 5.475 -2.001 1.00 45.50 76 ALA A C 1
ATOM 623 O O . ALA A 1 76 ? -14.326 5.541 -3.215 1.00 45.50 76 ALA A O 1
ATOM 624 N N . GLY A 1 77 ? -15.578 4.907 -1.455 1.00 51.81 77 GLY A N 1
ATOM 625 C CA . GLY A 1 77 ? -16.602 4.171 -2.214 1.00 51.81 77 GLY A CA 1
ATOM 626 C C . GLY A 1 77 ? -16.690 2.670 -1.896 1.00 51.81 77 GLY A C 1
ATOM 627 O O . GLY A 1 77 ? -17.621 2.018 -2.362 1.00 51.81 77 GLY A O 1
ATOM 628 N N . HIS A 1 78 ? -15.777 2.135 -1.076 1.00 49.97 78 HIS A N 1
ATOM 629 C CA . HIS A 1 78 ? -15.770 0.755 -0.585 1.00 49.97 78 HIS A CA 1
ATOM 630 C C . HIS A 1 78 ? -15.886 0.716 0.950 1.00 49.97 78 HIS A C 1
ATOM 632 O O . HIS A 1 78 ? -15.193 1.447 1.659 1.00 49.97 78 HIS A O 1
ATOM 638 N N . GLY A 1 79 ? -16.757 -0.153 1.472 1.00 62.91 79 GLY A N 1
ATOM 639 C CA . GLY A 1 79 ? -17.112 -0.213 2.895 1.00 62.91 79 GLY A CA 1
ATOM 640 C C . GLY A 1 79 ? -18.326 0.651 3.259 1.00 62.91 79 GLY A C 1
ATOM 641 O O . GLY A 1 79 ? -18.670 1.607 2.567 1.00 62.91 79 GLY A O 1
ATOM 642 N N . ALA A 1 80 ? -19.021 0.281 4.335 1.00 72.06 80 ALA A N 1
ATOM 643 C CA . ALA A 1 80 ? -20.187 1.025 4.804 1.00 72.06 80 ALA A CA 1
ATOM 644 C C . ALA A 1 80 ? -19.768 2.112 5.805 1.00 72.06 80 ALA A C 1
ATOM 646 O O . ALA A 1 80 ? -18.925 1.884 6.676 1.00 72.06 80 ALA A O 1
ATOM 647 N N . GLU A 1 81 ? -20.380 3.288 5.710 1.00 77.00 81 GLU A N 1
ATOM 648 C CA . GLU A 1 81 ? -20.228 4.342 6.712 1.00 77.00 81 GLU A CA 1
ATOM 649 C C . GLU A 1 81 ? -21.245 4.151 7.843 1.00 77.00 81 GLU A C 1
ATOM 651 O O . GLU A 1 81 ? -22.417 3.843 7.603 1.00 77.00 81 GLU A O 1
ATOM 656 N N . VAL A 1 82 ? -20.805 4.356 9.086 1.00 84.12 82 VAL A N 1
ATOM 657 C CA . VAL A 1 82 ? -21.695 4.436 10.247 1.00 84.12 82 VAL A CA 1
ATOM 658 C C . VAL A 1 82 ? -21.584 5.796 10.930 1.00 84.12 82 VAL A C 1
ATOM 660 O O . VAL A 1 82 ? -20.507 6.231 11.333 1.00 84.12 82 VAL A O 1
ATOM 663 N N . GLY A 1 83 ? -22.739 6.433 11.125 1.00 82.62 83 GLY A N 1
ATOM 664 C CA . GLY A 1 83 ? -22.908 7.625 11.951 1.00 82.62 83 GLY A CA 1
ATOM 665 C C . GLY A 1 83 ? -23.891 7.372 13.095 1.00 82.62 83 GLY A C 1
ATOM 666 O O . GLY A 1 83 ? -24.758 6.501 13.004 1.00 82.62 83 GLY A O 1
ATOM 667 N N . TYR A 1 84 ? -23.775 8.134 14.184 1.00 83.31 84 TYR A N 1
ATOM 668 C CA . TYR A 1 84 ? -24.742 8.100 15.281 1.00 83.31 84 TYR A CA 1
ATOM 669 C C . TYR A 1 84 ? -25.046 9.507 15.792 1.00 83.31 84 TYR A C 1
ATOM 671 O O . TYR A 1 84 ? -24.198 10.395 15.784 1.00 83.31 84 TYR A O 1
ATOM 679 N N . GLY A 1 85 ? -26.271 9.692 16.275 1.00 85.69 85 GLY A N 1
ATOM 680 C CA . GLY A 1 85 ? -26.715 10.907 16.940 1.00 85.69 85 GLY A CA 1
ATOM 681 C C . GLY A 1 85 ? -27.447 10.544 18.221 1.00 85.69 85 GLY A C 1
ATOM 682 O O . GLY A 1 85 ? -28.225 9.591 18.251 1.00 85.69 85 GLY A O 1
ATOM 683 N N . LEU A 1 86 ? -27.190 11.294 19.289 1.00 86.38 86 LEU A N 1
ATOM 684 C CA . LEU A 1 86 ? -27.865 11.117 20.569 1.00 86.38 86 LEU A CA 1
ATOM 685 C C . LEU A 1 86 ? -28.308 12.479 21.094 1.00 86.38 86 LEU A C 1
ATOM 687 O O . LEU A 1 86 ? -27.557 13.451 21.000 1.00 86.38 86 LEU A O 1
ATOM 691 N N . HIS A 1 87 ? -29.510 12.549 21.665 1.00 88.25 87 HIS A N 1
ATOM 692 C CA . HIS A 1 87 ? -29.996 13.784 22.272 1.00 88.25 87 HIS A CA 1
ATOM 693 C C . HIS A 1 87 ? -29.040 14.243 23.403 1.00 88.25 87 HIS A C 1
ATOM 695 O O . HIS A 1 87 ? -28.616 13.398 24.202 1.00 88.25 87 HIS A O 1
ATOM 701 N N . PRO A 1 88 ? -28.703 15.547 23.515 1.00 88.94 88 PRO A N 1
ATOM 702 C CA . PRO A 1 88 ? -27.650 16.032 24.420 1.00 88.94 88 PRO A CA 1
ATOM 703 C C . PRO A 1 88 ? -27.817 15.637 25.891 1.00 88.94 88 PRO A C 1
ATOM 705 O O . PRO A 1 88 ? -26.842 15.332 26.570 1.00 88.94 88 PRO A O 1
ATOM 708 N N . SER A 1 89 ? -29.056 15.548 26.388 1.00 91.75 89 SER A N 1
ATOM 709 C CA . SER A 1 89 ? -29.352 15.132 27.775 1.00 91.75 89 SER A CA 1
ATOM 710 C C . SER A 1 89 ? -28.912 13.699 28.127 1.00 91.75 89 SER A C 1
ATOM 712 O O . SER A 1 89 ? -28.969 13.293 29.295 1.00 91.75 89 SER A O 1
ATOM 714 N N . TYR A 1 90 ? -28.498 12.918 27.131 1.00 87.94 90 TYR A N 1
ATOM 715 C CA . TYR A 1 90 ? -28.041 11.539 27.268 1.00 87.94 90 TYR A CA 1
ATOM 716 C C . TYR A 1 90 ? -26.542 11.366 26.994 1.00 87.94 90 TYR A C 1
ATOM 718 O O . TYR A 1 90 ? -26.022 10.253 27.102 1.00 87.94 90 TYR A O 1
ATOM 726 N N . HIS A 1 91 ? -25.829 12.447 26.669 1.00 88.69 91 HIS A N 1
ATOM 727 C CA . HIS A 1 91 ? -24.375 12.422 26.519 1.00 88.69 91 HIS A CA 1
ATOM 728 C C . HIS A 1 91 ? -23.703 12.091 27.860 1.00 88.69 91 HIS A C 1
ATOM 730 O O . HIS A 1 91 ? -24.241 12.370 28.930 1.00 88.69 91 HIS A O 1
ATOM 736 N N . GLY A 1 92 ? -22.547 11.427 27.812 1.00 88.38 92 GLY A N 1
ATOM 737 C CA . GLY A 1 92 ? -21.800 11.019 29.011 1.00 88.38 92 GLY A CA 1
ATOM 738 C C . GLY A 1 92 ? -22.400 9.849 29.808 1.00 88.38 92 GLY A C 1
ATOM 739 O O . GLY A 1 92 ? -21.776 9.393 30.759 1.00 88.38 92 GLY A O 1
ATOM 740 N N . LYS A 1 93 ? -23.567 9.314 29.417 1.00 92.81 93 LYS A N 1
ATOM 741 C CA . LYS A 1 93 ? -24.249 8.207 30.124 1.00 92.81 93 LYS A CA 1
ATOM 742 C C . LYS A 1 93 ? -23.945 6.808 29.573 1.00 92.81 93 LYS A C 1
ATOM 744 O O . LYS A 1 93 ? -24.522 5.833 30.031 1.00 92.81 93 LYS A O 1
ATOM 749 N N . GLY A 1 94 ? -23.078 6.698 28.564 1.00 90.88 94 GLY A N 1
ATOM 750 C CA . GLY A 1 94 ? -22.693 5.418 27.951 1.00 90.88 94 GLY A CA 1
ATOM 751 C C . GLY A 1 94 ? -23.659 4.864 26.892 1.00 90.88 94 GLY A C 1
ATOM 752 O O . GLY A 1 94 ? -23.281 3.948 26.165 1.00 90.88 94 GLY A O 1
ATOM 753 N N . TYR A 1 95 ? -24.849 5.451 26.721 1.00 91.19 95 TYR A N 1
ATOM 754 C CA . TYR A 1 95 ? -25.858 4.959 25.771 1.00 91.19 95 TYR A CA 1
ATOM 755 C C . TYR A 1 95 ? -25.394 4.935 24.309 1.00 91.19 95 TYR A C 1
ATOM 757 O O . TYR A 1 95 ? -25.756 4.024 23.575 1.00 91.19 95 TYR A O 1
ATOM 765 N N . ALA A 1 96 ? -24.558 5.890 23.883 1.00 87.25 96 ALA A N 1
ATOM 766 C CA . ALA A 1 96 ? -23.980 5.872 22.535 1.00 87.25 96 ALA A CA 1
ATOM 767 C C . ALA A 1 96 ? -23.109 4.622 22.309 1.00 87.25 96 ALA A C 1
ATOM 769 O O . ALA A 1 96 ? -23.214 3.962 21.278 1.00 87.25 96 ALA A O 1
ATOM 770 N N . THR A 1 97 ? -22.298 4.253 23.303 1.00 88.88 97 THR A N 1
ATOM 771 C CA . THR A 1 97 ? -21.450 3.057 23.260 1.00 88.88 97 THR A CA 1
ATOM 772 C C . THR A 1 97 ? -22.282 1.778 23.257 1.00 88.88 97 THR A C 1
ATOM 774 O O . THR A 1 97 ? -21.975 0.846 22.516 1.00 88.88 97 THR A O 1
ATOM 777 N N . GLU A 1 98 ? -23.329 1.718 24.081 1.00 94.12 98 GLU A N 1
ATOM 778 C CA . GLU A 1 98 ? -24.243 0.573 24.133 1.00 94.12 98 GLU A CA 1
ATOM 779 C C . GLU A 1 98 ? -24.977 0.380 22.800 1.00 94.12 98 GLU A C 1
ATOM 781 O O . GLU A 1 98 ? -24.942 -0.710 22.228 1.00 94.12 98 GLU A O 1
ATOM 786 N N . ALA A 1 99 ? -25.543 1.457 22.251 1.00 91.69 99 ALA A N 1
ATOM 787 C CA . ALA A 1 99 ? -26.209 1.443 20.954 1.00 91.69 99 ALA A CA 1
ATOM 788 C C . ALA A 1 99 ? -25.260 1.015 19.824 1.00 91.69 99 ALA A C 1
ATOM 790 O O . ALA A 1 99 ? -25.636 0.196 18.988 1.00 91.69 99 ALA A O 1
ATOM 791 N N . MET A 1 100 ? -24.012 1.501 19.825 1.00 91.44 100 MET A N 1
ATOM 792 C CA . MET A 1 100 ? -23.024 1.120 18.813 1.00 91.44 100 MET A CA 1
ATOM 793 C C . MET A 1 100 ? -22.661 -0.369 18.894 1.00 91.44 100 MET A C 1
ATOM 795 O O . MET A 1 100 ? -22.564 -1.034 17.868 1.00 91.44 100 MET A O 1
ATOM 799 N N . LYS A 1 101 ? -22.523 -0.937 20.099 1.00 92.12 101 LYS A N 1
ATOM 800 C CA . LYS A 1 101 ? -22.271 -2.380 20.268 1.00 92.12 101 LYS A CA 1
ATOM 801 C C . LYS A 1 101 ? -23.414 -3.232 19.717 1.00 92.12 101 LYS A C 1
ATOM 803 O O . LYS A 1 101 ? -23.156 -4.211 19.017 1.00 92.12 101 LYS A O 1
ATOM 808 N N . LEU A 1 102 ? -24.660 -2.848 20.003 1.00 94.06 102 LEU A N 1
ATOM 809 C CA . LEU A 1 102 ? -25.840 -3.523 19.455 1.00 94.06 102 LEU A CA 1
ATOM 810 C C . LEU A 1 102 ? -25.878 -3.417 17.927 1.00 94.06 102 LEU A C 1
ATOM 812 O O . LEU A 1 102 ? -26.118 -4.417 17.249 1.00 94.06 102 LEU A O 1
ATOM 816 N N . PHE A 1 103 ? -25.587 -2.232 17.385 1.00 92.50 103 PHE A N 1
ATOM 817 C CA . PHE A 1 103 ? -25.516 -2.017 15.945 1.00 92.50 103 PHE A CA 1
ATOM 818 C C . PHE A 1 103 ? -24.447 -2.888 15.285 1.00 92.50 103 PHE A C 1
ATOM 820 O O . PHE A 1 103 ? -24.756 -3.535 14.293 1.00 92.50 103 PHE A O 1
ATOM 827 N N . LEU A 1 104 ? -23.227 -2.960 15.827 1.00 90.44 104 LEU A N 1
ATOM 828 C CA . LEU A 1 104 ? -22.165 -3.804 15.270 1.00 90.44 104 LEU A CA 1
ATOM 829 C C . LEU A 1 104 ? -22.581 -5.280 15.247 1.00 90.44 104 LEU A C 1
ATOM 831 O O . LEU A 1 104 ? -22.418 -5.942 14.225 1.00 90.44 104 LEU A O 1
ATOM 835 N N . GLY A 1 105 ? -23.185 -5.783 16.329 1.00 90.88 105 GLY A N 1
ATOM 836 C CA . GLY A 1 105 ? -23.719 -7.147 16.371 1.00 90.88 105 GLY A CA 1
ATOM 837 C C . GLY A 1 105 ? -24.777 -7.395 15.291 1.00 90.88 105 GLY A C 1
ATOM 838 O O . GLY A 1 105 ? -24.698 -8.373 14.550 1.00 90.88 105 GLY A O 1
ATOM 839 N N . LEU A 1 106 ? -25.730 -6.471 15.140 1.00 89.00 106 LEU A N 1
ATOM 840 C CA . LEU A 1 106 ? -26.738 -6.538 14.082 1.00 89.00 106 LEU A CA 1
ATOM 841 C C . LEU A 1 106 ? -26.109 -6.445 12.687 1.00 89.00 106 LEU A C 1
ATOM 843 O O . LEU A 1 106 ? -26.516 -7.170 11.778 1.00 89.00 106 LEU A O 1
ATOM 847 N N . TYR A 1 107 ? -25.129 -5.560 12.509 1.00 88.75 107 TYR A N 1
ATOM 848 C CA . TYR A 1 107 ? -24.470 -5.334 11.236 1.00 88.75 107 TYR A CA 1
ATOM 849 C C . TYR A 1 107 ? -23.787 -6.618 10.774 1.00 88.75 107 TYR A C 1
ATOM 851 O O . TYR A 1 107 ? -24.029 -7.042 9.651 1.00 88.75 107 TYR A O 1
ATOM 859 N N . TRP A 1 108 ? -23.020 -7.287 11.629 1.00 87.12 108 TRP A N 1
ATOM 860 C CA . TRP A 1 108 ? -22.307 -8.510 11.254 1.00 87.12 108 TRP A CA 1
ATOM 861 C C . TRP A 1 108 ? -23.179 -9.772 11.231 1.00 87.12 108 TRP A C 1
ATOM 863 O O . TRP A 1 108 ? -22.755 -10.787 10.694 1.00 87.12 108 TRP A O 1
ATOM 873 N N . SER A 1 109 ? -24.408 -9.722 11.757 1.00 87.81 109 SER A N 1
ATOM 874 C CA . SER A 1 109 ? -25.334 -10.868 11.736 1.00 87.81 109 SER A CA 1
ATOM 875 C C . SER A 1 109 ? -25.991 -11.148 10.377 1.00 87.81 109 SER A C 1
ATOM 877 O O . SER A 1 109 ? -26.660 -12.168 10.225 1.00 87.81 109 SER A O 1
ATOM 879 N N . LYS A 1 110 ? -25.857 -10.239 9.404 1.00 83.19 110 LYS A N 1
ATOM 880 C CA . LYS A 1 110 ? -26.516 -10.334 8.095 1.00 83.19 110 LYS A CA 1
ATOM 881 C C . LYS A 1 110 ? -25.499 -10.635 7.003 1.00 83.19 110 LYS A C 1
ATOM 883 O O . LYS A 1 110 ? -24.511 -9.912 6.882 1.00 83.19 110 LYS A O 1
ATOM 888 N N . GLU A 1 111 ? -25.791 -11.628 6.168 1.00 76.94 111 GLU A N 1
ATOM 889 C CA . GLU A 1 111 ? -25.100 -11.788 4.888 1.00 76.94 111 GLU A CA 1
ATOM 890 C C . GLU A 1 111 ? -25.397 -10.577 3.995 1.00 76.94 111 GLU A C 1
ATOM 892 O O . GLU A 1 111 ? -26.528 -10.080 3.943 1.00 76.94 111 GLU A O 1
ATOM 897 N N . ARG A 1 112 ? -24.365 -10.064 3.324 1.00 72.56 112 ARG A N 1
ATOM 898 C CA . ARG A 1 112 ? -24.470 -8.941 2.390 1.00 72.56 112 ARG A CA 1
ATOM 899 C C . ARG A 1 112 ? -23.787 -9.302 1.085 1.00 72.56 112 ARG A C 1
ATOM 901 O O . ARG A 1 112 ? -22.709 -9.886 1.090 1.00 72.56 112 ARG A O 1
ATOM 908 N N . GLU A 1 113 ? -24.395 -8.892 -0.018 1.00 62.69 113 GLU A N 1
ATOM 909 C CA . GLU A 1 113 ? -23.776 -8.961 -1.338 1.00 62.69 113 GLU A CA 1
ATOM 910 C C . GLU A 1 113 ? -22.898 -7.715 -1.556 1.00 62.69 113 GLU A C 1
ATOM 912 O O . GLU A 1 113 ? -23.371 -6.582 -1.435 1.00 62.69 113 GLU A O 1
ATOM 917 N N . GLY A 1 114 ? -21.611 -7.918 -1.854 1.00 65.56 114 GLY A N 1
ATOM 918 C CA . GLY A 1 114 ? -20.627 -6.853 -2.095 1.00 65.56 114 GLY A CA 1
ATOM 919 C C . GLY A 1 114 ? -19.553 -6.717 -1.008 1.00 65.56 114 GLY A C 1
ATOM 920 O O . GLY A 1 114 ? -19.581 -7.401 0.012 1.00 65.56 114 GLY A O 1
ATOM 921 N N . ASP A 1 115 ? -18.585 -5.826 -1.237 1.00 62.62 115 ASP A N 1
ATOM 922 C CA . ASP A 1 115 ? -17.429 -5.599 -0.355 1.00 62.62 115 ASP A CA 1
ATOM 923 C C . ASP A 1 115 ? -17.763 -4.635 0.800 1.00 62.62 115 ASP A C 1
ATOM 925 O O . ASP A 1 115 ? -17.239 -3.527 0.911 1.00 62.62 115 ASP A O 1
ATOM 929 N N . TRP A 1 116 ? -18.712 -5.048 1.645 1.00 72.31 116 TRP A N 1
ATOM 930 C CA . TRP A 1 116 ? -19.183 -4.295 2.818 1.00 72.31 116 TRP A CA 1
ATOM 931 C C . TRP A 1 116 ? -18.614 -4.848 4.131 1.00 72.31 116 TRP A C 1
ATOM 933 O O . TRP A 1 116 ? -19.187 -4.648 5.207 1.00 72.31 116 TRP A O 1
ATOM 943 N N . ASN A 1 117 ? -17.484 -5.554 4.046 1.00 72.06 117 ASN A N 1
ATOM 944 C CA . ASN A 1 117 ? -16.819 -6.198 5.180 1.00 72.06 117 ASN A CA 1
ATOM 945 C C . ASN A 1 117 ? -15.959 -5.238 6.015 1.00 72.06 117 ASN A C 1
ATOM 947 O O . ASN A 1 117 ? -15.286 -5.661 6.953 1.00 72.06 117 ASN A O 1
ATOM 951 N N . THR A 1 118 ? -16.057 -3.940 5.732 1.00 74.56 118 THR A N 1
ATOM 952 C CA . THR A 1 118 ? -15.419 -2.865 6.488 1.00 74.56 118 THR A CA 1
ATOM 953 C C . THR A 1 118 ? -16.471 -1.826 6.867 1.00 74.56 118 THR A C 1
ATOM 955 O O . THR A 1 118 ? -17.275 -1.413 6.029 1.00 74.56 118 THR A O 1
ATOM 958 N N . LEU A 1 119 ? -16.461 -1.406 8.135 1.00 78.88 119 LEU A N 1
ATOM 959 C CA . LEU A 1 119 ? -17.248 -0.286 8.653 1.00 78.88 119 LEU A CA 1
ATOM 960 C C . LEU A 1 119 ? -16.310 0.857 9.027 1.00 78.88 119 LEU A C 1
ATOM 962 O O . LEU A 1 119 ? -15.350 0.645 9.770 1.00 78.88 119 LEU A O 1
ATOM 966 N N . VAL A 1 120 ? -16.617 2.062 8.557 1.00 76.69 120 VAL A N 1
ATOM 967 C CA . VAL A 1 120 ? -15.835 3.269 8.842 1.00 76.69 120 VAL A CA 1
ATOM 968 C C . VAL A 1 120 ? -16.703 4.286 9.574 1.00 76.69 120 VAL A C 1
ATOM 970 O O . VAL A 1 120 ? -17.887 4.441 9.278 1.00 76.69 120 VAL A O 1
ATOM 973 N N . ALA A 1 121 ? -16.100 4.987 10.530 1.00 78.69 121 ALA A N 1
ATOM 974 C CA . ALA A 1 121 ? -16.672 6.166 11.163 1.00 78.69 121 ALA A CA 1
ATOM 975 C C . ALA A 1 121 ? -15.653 7.304 11.068 1.00 78.69 121 ALA A C 1
ATOM 977 O O . ALA A 1 121 ? -14.498 7.138 11.465 1.00 78.69 121 ALA A O 1
ATOM 978 N N . ALA A 1 122 ? -16.083 8.451 10.555 1.00 71.50 122 ALA A N 1
ATOM 979 C CA . ALA A 1 122 ? -15.305 9.680 10.552 1.00 71.50 122 ALA A CA 1
ATOM 980 C C . ALA A 1 122 ? -16.013 10.722 11.422 1.00 71.50 122 ALA A C 1
ATOM 982 O O . ALA A 1 122 ? -17.240 10.782 11.475 1.00 71.50 122 ALA A O 1
ATOM 983 N N . ILE A 1 123 ? -15.233 11.542 12.117 1.00 68.25 123 ILE A N 1
ATOM 984 C CA . ILE A 1 123 ? -15.732 12.705 12.847 1.00 68.25 123 ILE A CA 1
ATOM 985 C C . ILE A 1 123 ? -14.939 13.919 12.384 1.00 68.25 123 ILE A C 1
ATOM 987 O O . ILE A 1 123 ? -13.716 13.845 12.253 1.00 68.25 123 ILE A O 1
ATOM 991 N N . ASP A 1 124 ? -15.627 15.030 12.128 1.00 60.62 124 ASP A N 1
ATOM 992 C CA . ASP A 1 124 ? -14.945 16.294 11.873 1.00 60.62 124 ASP A CA 1
ATOM 993 C C . ASP A 1 124 ? -14.161 16.671 13.146 1.00 60.62 124 ASP A C 1
ATOM 995 O O . ASP A 1 124 ? -14.767 16.764 14.221 1.00 60.62 124 ASP A O 1
ATOM 999 N N . PRO A 1 125 ? -12.834 16.883 13.079 1.00 56.72 125 PRO A N 1
ATOM 1000 C CA . PRO A 1 125 ? -12.017 17.198 14.251 1.00 56.72 125 PRO A CA 1
ATOM 1001 C C . PRO A 1 125 ? -12.475 18.461 15.001 1.00 56.72 125 PRO A C 1
ATOM 1003 O O . PRO A 1 125 ? -12.155 18.615 16.178 1.00 56.72 125 PRO A O 1
ATOM 1006 N N . THR A 1 126 ? -13.263 19.337 14.370 1.00 57.38 126 THR A N 1
ATOM 1007 C CA . THR A 1 126 ? -13.864 20.524 14.999 1.00 57.38 126 THR A CA 1
ATOM 1008 C C . THR A 1 126 ? -15.117 20.224 15.832 1.00 57.38 126 THR A C 1
ATOM 1010 O O . THR A 1 126 ? -15.548 21.068 16.615 1.00 57.38 126 THR A O 1
ATOM 1013 N N . THR A 1 127 ? -15.688 19.021 15.715 1.00 55.53 127 THR A N 1
ATOM 1014 C CA . THR A 1 127 ? -16.918 18.603 16.418 1.00 55.53 127 THR A CA 1
ATOM 1015 C C . THR A 1 127 ? -16.661 17.825 17.709 1.00 55.53 127 THR A C 1
ATOM 1017 O O . THR A 1 127 ? -17.607 17.378 18.364 1.00 55.53 127 THR A O 1
ATOM 1020 N N . LEU A 1 128 ? -15.396 17.667 18.118 1.00 53.75 128 LEU A N 1
ATOM 1021 C CA . LEU A 1 128 ? -15.071 17.029 19.391 1.00 53.75 128 LEU A CA 1
ATOM 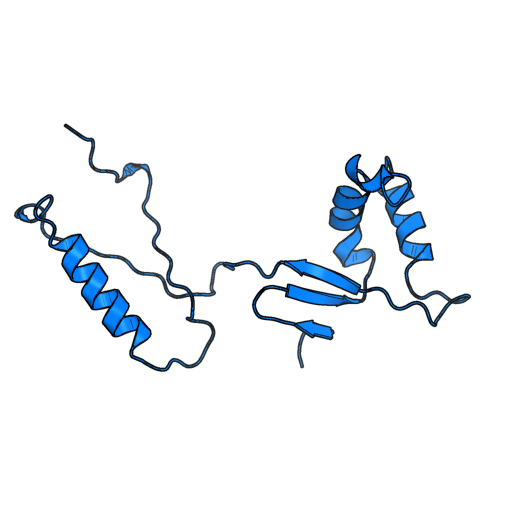1022 C C . LEU A 1 128 ? -15.664 17.844 20.553 1.00 53.75 128 LEU A C 1
ATOM 1024 O O . LEU A 1 128 ? -15.438 19.054 20.625 1.00 53.75 128 LEU A O 1
ATOM 1028 N N . PRO A 1 129 ? -16.389 17.211 21.497 1.00 49.47 129 PRO A N 1
ATOM 1029 C CA . PRO A 1 129 ? -16.820 17.900 22.699 1.00 49.47 129 PRO A CA 1
ATOM 1030 C C . PRO A 1 129 ? -15.569 18.346 23.455 1.00 49.47 129 PRO A C 1
ATOM 1032 O O . PRO A 1 129 ? -14.761 17.521 23.893 1.00 49.47 129 PRO A O 1
ATOM 1035 N N . VAL A 1 130 ? -15.400 19.663 23.568 1.00 36.88 130 VAL A N 1
ATOM 1036 C CA . VAL A 1 130 ? -14.377 20.286 24.406 1.00 36.88 130 VAL A CA 1
ATOM 1037 C C . VAL A 1 130 ? -14.524 19.671 25.796 1.00 36.88 130 VAL A C 1
ATOM 1039 O O . VAL A 1 130 ? -15.579 19.793 26.418 1.00 36.88 130 VAL A O 1
ATOM 1042 N N . ARG A 1 131 ? -13.504 18.938 26.254 1.00 37.91 131 ARG A N 1
ATOM 1043 C CA . ARG A 1 131 ? -13.462 18.437 27.630 1.00 37.91 131 ARG A CA 1
ATOM 1044 C C . ARG A 1 131 ? -13.396 19.656 28.552 1.00 37.91 131 ARG A C 1
ATOM 1046 O O . ARG A 1 131 ? -12.343 20.283 28.637 1.00 37.91 131 ARG A O 1
ATOM 1053 N N . GLY A 1 132 ? -14.532 20.013 29.145 1.00 35.16 132 GLY A N 1
ATOM 1054 C CA . GLY A 1 132 ? -14.620 20.897 30.308 1.00 35.16 132 GLY A CA 1
ATOM 1055 C C . GLY A 1 132 ? -14.379 20.135 31.600 1.00 35.16 132 GLY A C 1
ATOM 1056 O O . GLY A 1 132 ? -14.592 18.899 31.598 1.00 35.16 132 GLY A O 1
#

Radius of gyration: 23.47 Å; Cα contacts (8 Å, |Δi|>4): 116; chains: 1; bounding box: 52×37×57 Å

pLDDT: mean 82.43, std 15.03, range [35.16, 96.25]

Sequence (132 aa):
MSQYAAQSDHLWLEPLVAEKHLDGYHEMMSDPRVESWTKPTESIAESKAYMAERTPNLEKPWIENYAILLRPSFEAGHGAEVGYGLHPSYHGKGYATEAMKLFLGLYWSKEREGDWNTLVAAIDPTTLPVRG

Solvent-accessible surface area (backbone atoms only — not comparable to full-atom values): 8489 Å² total; per-residue (Å²): 130,78,96,49,81,43,75,60,98,52,37,36,29,34,77,52,44,68,94,80,41,43,66,65,50,28,58,55,36,47,34,74,77,37,58,84,83,42,84,58,36,94,43,65,69,53,33,49,56,58,46,55,78,53,28,57,40,97,90,44,66,83,46,84,45,63,42,81,40,76,48,69,95,62,49,99,92,51,42,43,80,58,87,87,86,76,66,74,96,52,62,95,68,54,54,69,62,53,53,49,53,54,47,52,55,57,58,71,72,50,91,70,92,72,74,60,92,42,79,46,72,85,74,65,84,87,70,60,80,78,87,125

Foldseek 3Di:
DDPAPDDDPWKTKHFDDCVPCLVVQLVVLQDPVCVVPDHRDDDSVRSSVVVVVQHQDPVRNPRTDIDIDTDPPDDPVAAAEDDDDDDPVCPPVCVVVVVVVVVVVVVVVDDDPHRHPDYDYDDDPVPPPDDD

InterPro domains:
  IPR000182 GNAT domain [PF13302] (11-126)
  IPR016181 Acyl-CoA N-acyltransferase [SSF55729] (7-122)
  IPR051531 N-acetyltransferase [PTHR43792] (5-125)